Protein AF-A0A833WP37-F1 (afdb_monomer_lite)

pLDDT: mean 79.56, std 13.09, range [40.47, 90.88]

InterPro domains:
  IPR040691 PexRD2, WYL domain [PF18488] (1-55)

Sequence (66 aa):
MKELLSAGYSVDDFAKKLDIADDLVGAQTSSGALQKFMHTDKYLQYATYLIFVSKANRKKRHTNIK

Foldseek 3Di:
DVVCVVVVPDLLNLCVVLVCNVLVVVCVVDVVSVVVVCPDPSVVVSVVVVVVNVVVVVVVVVVPPD

Radius of gyration: 13.96 Å; chains: 1; bounding box: 30×16×43 Å

Secondary structure (DSSP, 8-state):
-HHHHHTT--HHHHHHHTT-HHHHHHHHH-HHHHHHHHTSHHHHHHHHHHHHHHHHHHHHHHS---

Structure (mmCIF, N/CA/C/O backbone):
data_AF-A0A833WP37-F1
#
_entry.id   AF-A0A833WP37-F1
#
loop_
_atom_site.group_PDB
_atom_site.id
_atom_site.type_symbol
_atom_site.label_atom_id
_atom_site.label_alt_id
_atom_site.label_comp_id
_atom_site.label_asym_id
_atom_site.label_entity_id
_atom_site.label_seq_id
_atom_site.pdbx_PDB_ins_code
_atom_site.Cartn_x
_atom_site.Cartn_y
_atom_site.Cartn_z
_atom_site.occupancy
_atom_site.B_iso_or_equiv
_atom_site.auth_seq_id
_atom_site.auth_comp_id
_atom_site.auth_asym_id
_atom_site.auth_atom_id
_atom_site.pdbx_PDB_model_num
ATOM 1 N N . MET A 1 1 ? -9.351 5.445 6.712 1.00 61.47 1 MET A N 1
ATOM 2 C CA . MET A 1 1 ? -8.335 4.483 7.225 1.00 61.47 1 MET A CA 1
ATOM 3 C C . MET A 1 1 ? -8.800 3.687 8.445 1.00 61.47 1 MET A C 1
ATOM 5 O O . MET A 1 1 ? -8.623 2.477 8.431 1.00 61.47 1 MET A O 1
ATOM 9 N N . LYS A 1 2 ? -9.414 4.304 9.473 1.00 62.31 2 LYS A N 1
ATOM 10 C CA . LYS A 1 2 ? -9.983 3.565 10.625 1.00 62.31 2 LYS A CA 1
ATOM 11 C C . LYS A 1 2 ? -11.011 2.500 10.221 1.00 62.31 2 LYS A C 1
ATOM 13 O O . LYS A 1 2 ? -10.958 1.398 10.750 1.00 62.31 2 LYS A O 1
ATOM 18 N N . GLU A 1 3 ? -11.885 2.811 9.268 1.00 67.81 3 GLU A N 1
ATOM 19 C CA . GLU A 1 3 ? -12.914 1.878 8.785 1.00 67.81 3 GLU A CA 1
ATOM 20 C C . GLU A 1 3 ? -12.330 0.679 8.032 1.00 67.81 3 GLU A C 1
ATOM 22 O O . GLU A 1 3 ? -12.801 -0.431 8.224 1.00 67.81 3 GLU A O 1
ATOM 27 N N . LEU A 1 4 ? -11.249 0.865 7.265 1.00 65.75 4 LEU A N 1
ATOM 28 C CA . LEU A 1 4 ? -10.558 -0.230 6.569 1.00 65.75 4 LEU A CA 1
ATOM 29 C C . LEU A 1 4 ? -9.965 -1.234 7.567 1.00 65.75 4 LEU A C 1
ATOM 31 O O . LEU A 1 4 ? -10.224 -2.430 7.478 1.00 65.75 4 LEU A O 1
ATOM 35 N N . LEU A 1 5 ? -9.243 -0.741 8.576 1.00 65.81 5 LEU A N 1
ATOM 36 C CA . LEU A 1 5 ? -8.698 -1.600 9.626 1.00 65.81 5 LEU A CA 1
ATOM 37 C C . LEU A 1 5 ? -9.809 -2.281 10.442 1.00 65.81 5 LEU A C 1
ATOM 39 O O . LEU A 1 5 ? -9.667 -3.439 10.823 1.00 65.81 5 LEU A O 1
ATOM 43 N N . SER A 1 6 ? -10.916 -1.578 10.705 1.00 60.75 6 SER A N 1
ATOM 44 C CA . SER A 1 6 ? -12.069 -2.151 11.410 1.00 60.75 6 SER A CA 1
ATOM 45 C C . SER A 1 6 ? -12.818 -3.192 10.572 1.00 60.75 6 SER A C 1
ATOM 47 O O . SER A 1 6 ? -13.393 -4.112 11.143 1.00 60.75 6 SER A O 1
ATOM 49 N N . ALA A 1 7 ? -12.781 -3.071 9.243 1.00 65.00 7 ALA A N 1
ATOM 50 C CA . ALA A 1 7 ? -13.303 -4.047 8.290 1.00 65.00 7 ALA A CA 1
ATOM 51 C C . ALA A 1 7 ? -12.354 -5.242 8.069 1.00 65.00 7 ALA A C 1
ATOM 53 O O . ALA A 1 7 ? -12.658 -6.121 7.270 1.00 65.00 7 ALA A O 1
ATOM 54 N N . GLY A 1 8 ? -11.203 -5.283 8.755 1.00 66.88 8 GLY A N 1
ATOM 55 C CA . GLY A 1 8 ? -10.237 -6.376 8.644 1.00 66.88 8 GLY A CA 1
ATOM 56 C C . GLY A 1 8 ? -9.367 -6.331 7.386 1.00 66.88 8 GLY A C 1
ATOM 57 O O . GLY A 1 8 ? -8.726 -7.330 7.076 1.00 66.88 8 GLY A O 1
ATOM 58 N N . TYR A 1 9 ? -9.307 -5.199 6.672 1.00 74.06 9 TYR A N 1
ATOM 59 C CA . TYR A 1 9 ? -8.447 -5.074 5.493 1.00 74.06 9 TYR A CA 1
ATOM 60 C C . TYR A 1 9 ? -6.972 -5.215 5.875 1.00 74.06 9 TYR A C 1
ATOM 62 O O . TYR A 1 9 ? -6.411 -4.361 6.575 1.00 74.06 9 TYR A O 1
ATOM 70 N N . SER A 1 10 ? -6.334 -6.262 5.358 1.00 81.06 10 SER A N 1
ATOM 71 C CA . SER A 1 10 ? -4.891 -6.444 5.467 1.00 81.06 10 SER A CA 1
ATOM 72 C C . SER A 1 10 ? -4.151 -5.445 4.579 1.00 81.06 10 SER A C 1
ATOM 74 O O . SER A 1 10 ? -4.722 -4.807 3.691 1.00 81.06 10 SER A O 1
ATOM 76 N N . VAL A 1 11 ? -2.854 -5.287 4.835 1.00 84.56 11 VAL A N 1
ATOM 77 C CA . VAL A 1 11 ? -1.988 -4.419 4.030 1.00 84.56 11 VAL A CA 1
ATOM 78 C C . VAL A 1 11 ? -1.974 -4.890 2.564 1.00 84.56 11 VAL A C 1
ATOM 80 O O . VAL A 1 11 ? -2.128 -4.066 1.667 1.00 84.56 11 VAL A O 1
ATOM 83 N N . ASP A 1 12 ? -1.933 -6.204 2.325 1.00 84.88 12 ASP A N 1
ATOM 84 C CA . ASP A 1 12 ? -2.046 -6.816 0.994 1.00 84.88 12 ASP A CA 1
ATOM 85 C C . ASP A 1 12 ? -3.364 -6.505 0.271 1.00 84.88 12 ASP A C 1
ATOM 87 O O . ASP A 1 12 ? -3.357 -6.164 -0.912 1.00 84.88 12 ASP A O 1
ATOM 91 N N . ASP A 1 13 ? -4.506 -6.566 0.961 1.00 87.56 13 ASP A N 1
ATOM 92 C CA . ASP A 1 13 ? -5.799 -6.210 0.359 1.00 87.56 13 ASP A CA 1
ATOM 93 C C . ASP A 1 13 ? -5.847 -4.736 -0.044 1.00 87.56 13 ASP A C 1
ATOM 95 O O . ASP A 1 13 ? -6.456 -4.372 -1.053 1.00 87.56 13 ASP A O 1
ATOM 99 N N . PHE A 1 14 ? -5.178 -3.871 0.720 1.00 88.31 14 PHE A N 1
ATOM 100 C CA . PHE A 1 14 ? -5.059 -2.462 0.374 1.00 88.31 14 PHE A CA 1
ATOM 101 C C . PHE A 1 14 ? -4.138 -2.240 -0.835 1.00 88.31 14 PHE A C 1
ATOM 103 O O . PHE A 1 14 ? -4.474 -1.435 -1.701 1.00 88.31 14 PHE A O 1
ATOM 110 N N . ALA A 1 15 ? -3.040 -2.997 -0.959 1.00 89.19 15 ALA A N 1
ATOM 111 C CA . ALA A 1 15 ? -2.197 -2.985 -2.160 1.00 89.19 15 ALA A CA 1
ATOM 112 C C . ALA A 1 15 ? -2.967 -3.435 -3.413 1.00 89.19 15 ALA A C 1
ATOM 114 O O . ALA A 1 15 ? -2.853 -2.810 -4.466 1.00 89.19 15 ALA A O 1
ATOM 115 N N . LYS A 1 16 ? -3.804 -4.475 -3.295 1.00 90.00 16 LYS A N 1
ATOM 116 C CA . LYS A 1 16 ? -4.690 -4.922 -4.383 1.00 90.00 16 LYS A CA 1
ATOM 117 C C . LYS A 1 16 ? -5.733 -3.864 -4.741 1.00 90.00 16 LYS A C 1
ATOM 119 O O . LYS A 1 16 ? -5.954 -3.599 -5.912 1.00 90.00 16 LYS A O 1
ATOM 124 N N . LYS A 1 17 ? -6.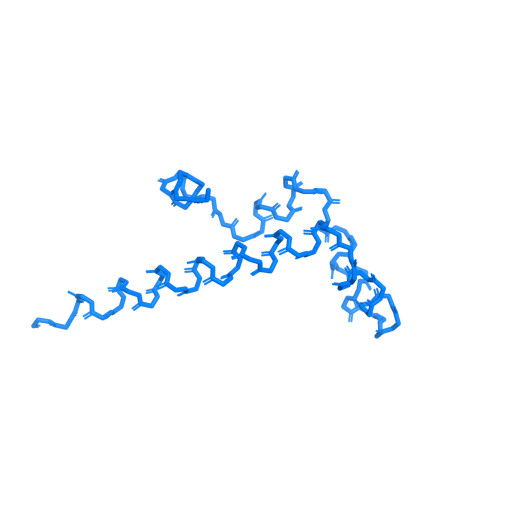338 -3.208 -3.744 1.00 87.81 17 LYS A N 1
ATOM 125 C CA . LYS A 1 17 ? -7.325 -2.133 -3.956 1.00 87.81 17 LYS A CA 1
ATOM 126 C C . LYS A 1 17 ? -6.732 -0.917 -4.676 1.00 87.81 17 LYS A C 1
ATOM 128 O O . LYS A 1 17 ? -7.432 -0.267 -5.444 1.00 87.81 17 LYS A O 1
ATOM 133 N N . LEU A 1 18 ? -5.471 -0.597 -4.393 1.00 88.25 18 LEU A N 1
ATOM 134 C CA . LEU A 1 18 ? -4.737 0.485 -5.051 1.00 88.25 18 LEU A CA 1
ATOM 135 C C . LEU A 1 18 ? -4.182 0.088 -6.425 1.00 88.25 18 LEU A C 1
ATOM 137 O O . LEU A 1 18 ? -3.635 0.948 -7.121 1.00 88.25 18 LEU A O 1
ATOM 141 N N . ASP A 1 19 ? -4.336 -1.181 -6.812 1.00 90.75 19 ASP A N 1
ATOM 142 C CA . ASP A 1 19 ? -3.790 -1.733 -8.046 1.00 90.75 19 ASP A CA 1
ATOM 143 C C . ASP A 1 19 ? -2.281 -1.457 -8.139 1.00 90.75 19 ASP A C 1
ATOM 145 O O . ASP A 1 19 ? -1.792 -0.825 -9.070 1.00 90.75 19 ASP A O 1
ATOM 149 N N . ILE A 1 20 ? -1.567 -1.805 -7.062 1.00 90.19 20 ILE A N 1
ATOM 150 C CA . ILE A 1 20 ? -0.104 -1.678 -6.956 1.00 90.19 20 ILE A CA 1
ATOM 151 C C . ILE A 1 20 ? 0.572 -2.986 -6.560 1.00 90.19 20 ILE A C 1
ATOM 153 O O . ILE A 1 20 ? 1.774 -3.002 -6.330 1.00 90.19 20 ILE A O 1
ATOM 157 N N . ALA A 1 21 ? -0.184 -4.073 -6.396 1.00 88.75 21 ALA A N 1
ATOM 158 C CA . ALA A 1 21 ? 0.372 -5.341 -5.933 1.00 88.75 21 ALA A CA 1
ATOM 159 C C . ALA A 1 21 ? 1.466 -5.852 -6.886 1.00 88.75 21 ALA A C 1
ATOM 161 O O . ALA A 1 21 ? 2.531 -6.260 -6.428 1.00 88.75 21 ALA A O 1
ATOM 162 N N . ASP A 1 22 ? 1.225 -5.756 -8.195 1.00 87.06 22 ASP A N 1
ATOM 163 C CA . ASP A 1 22 ? 2.176 -6.173 -9.228 1.00 87.06 22 ASP A CA 1
ATOM 164 C C . ASP A 1 22 ? 3.396 -5.239 -9.284 1.00 87.06 22 ASP A C 1
ATOM 166 O O . ASP A 1 22 ? 4.535 -5.698 -9.199 1.00 87.06 22 ASP A O 1
ATOM 170 N N . ASP A 1 23 ? 3.169 -3.917 -9.269 1.00 85.88 23 ASP A N 1
ATOM 171 C CA . ASP A 1 23 ? 4.234 -2.908 -9.190 1.00 85.88 23 ASP A CA 1
ATOM 172 C C . ASP A 1 23 ? 5.130 -3.102 -7.962 1.00 85.88 23 ASP A C 1
ATOM 174 O O . ASP A 1 23 ? 6.342 -2.917 -8.032 1.00 85.88 23 ASP A O 1
ATOM 178 N N . LEU A 1 24 ? 4.550 -3.497 -6.827 1.00 85.19 24 LEU A N 1
ATOM 179 C CA . LEU A 1 24 ? 5.263 -3.696 -5.570 1.00 85.19 24 LEU A CA 1
ATOM 180 C C . LEU A 1 24 ? 6.116 -4.974 -5.592 1.00 85.19 24 LEU A C 1
ATOM 182 O O . LEU A 1 24 ? 7.195 -5.002 -4.996 1.00 85.19 24 LEU A O 1
ATOM 186 N N . VAL A 1 25 ? 5.677 -6.018 -6.300 1.00 88.19 25 VAL A N 1
ATOM 187 C CA . VAL A 1 25 ? 6.489 -7.218 -6.570 1.00 88.19 25 VAL A CA 1
ATOM 188 C C . VAL A 1 25 ? 7.603 -6.891 -7.564 1.00 88.19 25 VAL A C 1
ATOM 190 O O . VAL A 1 25 ? 8.765 -7.200 -7.303 1.00 88.19 25 VAL A O 1
ATOM 193 N N . GLY A 1 26 ? 7.285 -6.187 -8.652 1.00 86.00 26 GLY A N 1
ATOM 194 C CA . GLY A 1 26 ? 8.266 -5.730 -9.636 1.00 86.00 26 GLY A CA 1
ATOM 195 C C . GLY A 1 26 ? 9.341 -4.840 -9.007 1.00 86.00 26 GLY A C 1
ATOM 196 O O . GLY A 1 26 ? 10.538 -5.056 -9.208 1.00 86.00 26 GLY A O 1
ATOM 197 N N . ALA A 1 27 ? 8.936 -3.901 -8.152 1.00 86.38 27 ALA A N 1
ATOM 198 C CA . ALA A 1 27 ? 9.823 -3.012 -7.412 1.00 86.38 27 ALA A CA 1
ATOM 199 C C . ALA A 1 27 ? 10.810 -3.763 -6.503 1.00 86.38 27 ALA A C 1
ATOM 201 O O . ALA A 1 27 ? 11.964 -3.355 -6.398 1.00 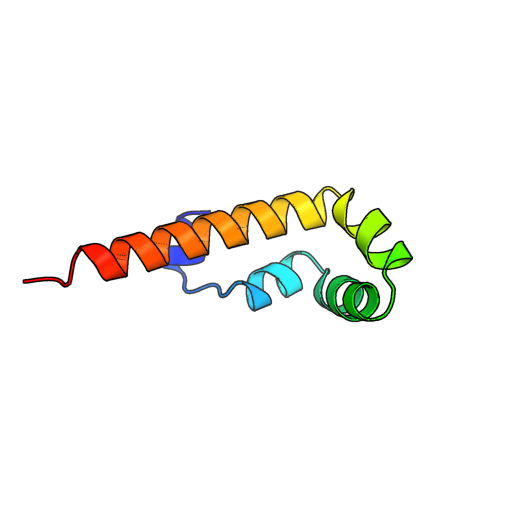86.38 27 ALA A O 1
ATOM 202 N N . GLN A 1 28 ? 10.413 -4.883 -5.889 1.00 81.56 28 GLN A N 1
ATOM 203 C CA . GLN A 1 28 ? 11.322 -5.685 -5.054 1.00 81.56 28 GLN A CA 1
ATOM 204 C C . GLN A 1 28 ? 12.477 -6.302 -5.846 1.00 81.56 28 GLN A C 1
ATOM 206 O O . GLN A 1 28 ? 13.544 -6.549 -5.288 1.00 81.56 28 GLN A O 1
ATOM 211 N N . THR A 1 29 ? 12.284 -6.529 -7.145 1.00 87.31 29 THR A N 1
ATOM 212 C CA . THR A 1 29 ? 13.303 -7.137 -8.009 1.00 87.31 29 THR A CA 1
ATOM 213 C C . THR A 1 29 ? 14.275 -6.121 -8.611 1.00 87.31 29 THR A C 1
ATOM 215 O O . THR A 1 29 ? 15.314 -6.511 -9.140 1.00 87.31 29 THR A O 1
ATOM 218 N N . SER A 1 30 ? 13.980 -4.816 -8.525 1.00 85.81 30 SER A N 1
ATOM 219 C CA . SER A 1 30 ? 14.825 -3.772 -9.106 1.00 85.81 30 SER A CA 1
ATOM 220 C C . SER A 1 30 ? 14.838 -2.493 -8.271 1.00 85.81 30 SER A C 1
ATOM 222 O O . SER A 1 30 ? 13.852 -1.760 -8.193 1.00 85.81 30 SER A O 1
ATOM 224 N N . SER A 1 31 ? 16.007 -2.156 -7.721 1.00 82.31 31 SER A N 1
ATOM 225 C CA . SER A 1 31 ? 16.208 -0.967 -6.879 1.00 82.31 31 SER A CA 1
ATOM 226 C C . SER A 1 31 ? 15.812 0.347 -7.567 1.00 82.31 31 SER A C 1
ATOM 228 O O . SER A 1 31 ? 15.346 1.278 -6.910 1.00 82.31 31 SER A O 1
ATOM 230 N N . GLY A 1 32 ? 15.966 0.430 -8.895 1.00 87.44 32 GLY A N 1
ATOM 231 C CA . GLY A 1 32 ? 15.554 1.599 -9.679 1.00 87.44 32 GLY A CA 1
ATOM 232 C C . GLY A 1 32 ? 14.037 1.697 -9.864 1.00 87.44 32 GLY A C 1
ATOM 233 O O . GLY A 1 32 ? 13.482 2.796 -9.822 1.00 87.44 32 GLY A O 1
ATOM 234 N N . ALA A 1 33 ? 13.356 0.559 -10.028 1.00 85.00 33 ALA A N 1
ATOM 235 C CA . ALA A 1 33 ? 11.896 0.509 -10.077 1.00 85.00 33 ALA A CA 1
ATOM 236 C C . ALA A 1 33 ?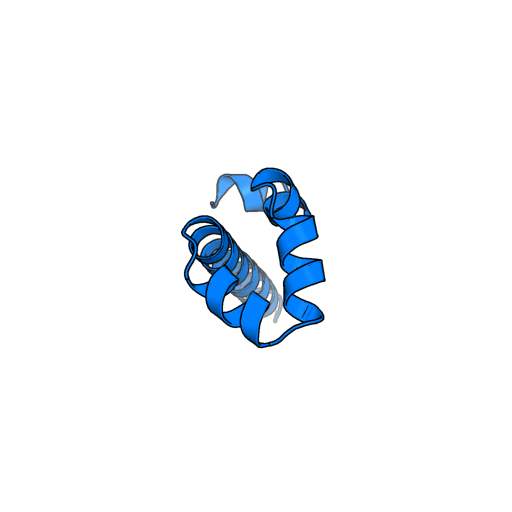 11.296 0.854 -8.709 1.00 85.00 33 ALA A C 1
ATOM 238 O O . ALA A 1 33 ? 10.356 1.643 -8.643 1.00 85.00 33 ALA A O 1
ATOM 239 N N . LEU A 1 34 ? 11.906 0.368 -7.622 1.00 86.56 34 LEU A N 1
ATOM 240 C CA . LEU A 1 34 ? 11.505 0.715 -6.262 1.00 86.56 34 LEU A CA 1
ATOM 241 C C . LEU A 1 34 ? 11.587 2.216 -5.997 1.00 86.56 34 LEU A C 1
ATOM 243 O O . LEU A 1 34 ? 10.610 2.787 -5.525 1.00 86.56 34 LEU A O 1
ATOM 247 N N . GLN A 1 35 ? 12.699 2.873 -6.338 1.00 88.19 35 GLN A N 1
ATOM 248 C CA . GLN A 1 35 ? 12.813 4.324 -6.150 1.00 88.19 35 GLN A CA 1
ATOM 249 C C . GLN A 1 35 ? 11.697 5.077 -6.874 1.00 88.19 35 GLN A C 1
ATOM 251 O O . GLN A 1 35 ? 11.013 5.890 -6.260 1.00 88.19 35 GLN A O 1
ATOM 256 N N . LYS A 1 36 ? 11.453 4.771 -8.154 1.00 87.31 36 LYS A N 1
ATOM 257 C CA . LYS A 1 36 ? 10.378 5.417 -8.924 1.00 87.31 36 LYS A CA 1
ATOM 258 C C . LYS A 1 36 ? 9.004 5.157 -8.312 1.00 87.31 36 LYS A C 1
ATOM 260 O O . LYS A 1 36 ? 8.206 6.080 -8.184 1.00 87.31 36 LYS A O 1
ATOM 265 N N . PHE A 1 37 ? 8.753 3.921 -7.895 1.00 87.62 37 PHE A N 1
ATOM 266 C CA . PHE A 1 37 ? 7.501 3.518 -7.273 1.00 87.62 37 PHE A CA 1
ATOM 267 C C . PHE A 1 37 ? 7.261 4.238 -5.940 1.00 87.62 37 PHE A C 1
ATOM 269 O O . PHE A 1 37 ? 6.149 4.705 -5.690 1.00 87.62 37 PHE A O 1
ATOM 276 N N . MET A 1 38 ? 8.309 4.435 -5.132 1.00 86.94 38 MET A N 1
ATOM 277 C CA . MET A 1 38 ? 8.235 5.158 -3.859 1.00 86.94 38 MET A CA 1
ATOM 278 C C . MET A 1 38 ? 7.816 6.628 -4.002 1.00 86.94 38 MET A C 1
ATOM 280 O O . MET A 1 38 ? 7.303 7.207 -3.045 1.00 86.94 38 MET A O 1
ATOM 284 N N . HIS A 1 39 ? 8.003 7.225 -5.182 1.00 88.94 39 HIS A N 1
ATOM 285 C CA . HIS A 1 39 ? 7.594 8.599 -5.478 1.00 88.94 39 HIS A CA 1
ATOM 286 C C . HIS A 1 39 ? 6.149 8.727 -5.983 1.00 88.94 39 HIS A C 1
ATOM 288 O O . HIS A 1 39 ? 5.694 9.839 -6.236 1.00 88.94 39 HIS A O 1
ATOM 294 N N . THR A 1 40 ? 5.414 7.623 -6.132 1.00 89.00 40 THR A N 1
ATOM 295 C CA . THR A 1 40 ? 4.019 7.662 -6.592 1.00 89.00 40 THR A CA 1
ATOM 296 C C . THR A 1 40 ? 3.044 7.962 -5.450 1.00 89.00 40 THR A C 1
ATOM 298 O O . THR A 1 40 ? 3.217 7.495 -4.320 1.00 89.00 40 THR A O 1
ATOM 301 N N . ASP A 1 41 ? 1.949 8.667 -5.753 1.00 90.81 41 ASP A N 1
ATOM 302 C CA . ASP A 1 41 ? 0.855 8.900 -4.798 1.00 90.81 41 ASP A CA 1
ATOM 303 C C . ASP A 1 41 ? 0.272 7.596 -4.239 1.00 90.81 41 ASP A C 1
ATOM 305 O O . ASP A 1 41 ? -0.062 7.507 -3.054 1.00 90.81 41 ASP A O 1
ATOM 309 N N . LYS 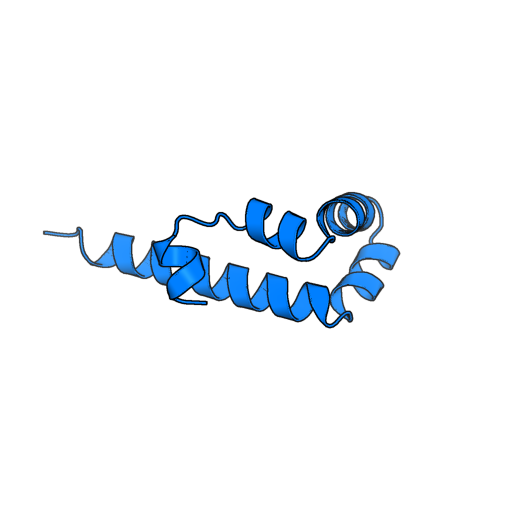A 1 42 ? 0.186 6.551 -5.073 1.00 89.06 42 LYS A N 1
ATOM 310 C CA . LYS A 1 42 ? -0.327 5.242 -4.657 1.00 89.06 42 LYS A CA 1
ATOM 311 C C . LYS A 1 42 ? 0.559 4.606 -3.581 1.00 89.06 42 LYS A C 1
ATOM 313 O O . LYS A 1 42 ? 0.041 4.115 -2.576 1.00 89.06 42 LYS A O 1
ATOM 318 N N . TYR A 1 43 ? 1.885 4.660 -3.743 1.00 89.88 43 TYR A N 1
ATOM 319 C CA . TYR A 1 43 ? 2.806 4.172 -2.717 1.00 89.88 43 TYR A CA 1
ATOM 320 C C . TYR A 1 43 ? 2.704 4.990 -1.429 1.00 89.88 43 TYR A C 1
ATOM 322 O O . TYR A 1 43 ? 2.687 4.413 -0.344 1.00 89.88 43 TYR A O 1
ATOM 330 N N . LEU A 1 44 ? 2.571 6.317 -1.518 1.00 90.88 44 LEU A N 1
ATOM 331 C CA . LEU A 1 44 ? 2.405 7.164 -0.335 1.00 90.88 44 LEU A CA 1
ATOM 332 C C . LEU A 1 44 ? 1.143 6.794 0.462 1.00 90.88 44 LEU A C 1
ATOM 334 O O . LEU A 1 44 ? 1.188 6.691 1.693 1.00 90.88 44 LEU A O 1
ATOM 338 N N . GLN A 1 45 ? 0.027 6.528 -0.224 1.00 90.06 45 GLN A N 1
ATOM 339 C CA . GLN A 1 45 ? -1.200 6.036 0.410 1.00 90.06 45 GLN A CA 1
ATOM 340 C C . GLN A 1 45 ? -0.989 4.669 1.070 1.00 90.06 45 GLN A C 1
ATOM 342 O O . GLN A 1 45 ? -1.383 4.476 2.225 1.00 90.06 45 GLN A O 1
ATOM 347 N N . TYR A 1 46 ? -0.328 3.741 0.373 1.00 90.25 46 TYR A N 1
ATOM 348 C CA . TYR A 1 46 ? 0.003 2.414 0.889 1.00 90.25 46 TYR A CA 1
ATOM 349 C C . TYR A 1 46 ? 0.911 2.470 2.124 1.00 90.25 46 TYR A C 1
ATOM 351 O O . TYR A 1 46 ? 0.581 1.887 3.157 1.00 90.25 46 TYR A O 1
ATOM 359 N N . ALA A 1 47 ? 2.003 3.233 2.069 1.00 89.81 47 ALA A N 1
ATOM 360 C CA . ALA A 1 47 ? 2.934 3.425 3.177 1.00 89.81 47 ALA A CA 1
ATOM 361 C C . ALA A 1 47 ? 2.237 4.053 4.393 1.00 89.81 47 ALA A C 1
ATOM 363 O O . ALA A 1 47 ? 2.432 3.614 5.529 1.00 89.81 47 ALA A O 1
ATOM 364 N N . THR A 1 48 ? 1.360 5.032 4.162 1.00 90.44 48 THR A N 1
ATOM 365 C CA . THR A 1 48 ? 0.563 5.647 5.231 1.00 90.44 48 THR A CA 1
ATOM 366 C C . THR A 1 48 ? -0.367 4.625 5.889 1.00 90.44 48 THR A C 1
ATOM 368 O O . THR A 1 48 ? -0.450 4.568 7.120 1.00 90.44 48 THR A O 1
ATOM 371 N N . TYR A 1 49 ? -1.028 3.777 5.094 1.00 88.12 49 TYR A N 1
ATOM 372 C CA . TYR A 1 49 ? -1.875 2.706 5.616 1.00 88.12 49 TYR A CA 1
ATOM 373 C C . TYR A 1 49 ? -1.066 1.657 6.389 1.00 88.12 49 TYR A C 1
ATOM 375 O O . TYR A 1 49 ? -1.456 1.271 7.489 1.00 88.12 49 TYR A O 1
ATOM 383 N N . LEU A 1 50 ? 0.105 1.266 5.887 1.00 87.56 50 LEU A N 1
ATOM 384 C CA . LEU A 1 50 ? 1.014 0.329 6.548 1.00 87.56 50 LEU A CA 1
ATOM 385 C C . LEU A 1 50 ? 1.465 0.857 7.920 1.00 87.56 50 LEU A C 1
ATOM 387 O O . LEU A 1 50 ? 1.395 0.138 8.921 1.00 87.56 50 LEU A O 1
ATOM 391 N N . ILE A 1 51 ? 1.844 2.137 8.006 1.00 88.62 51 ILE A N 1
ATOM 392 C CA . ILE A 1 51 ? 2.181 2.799 9.277 1.00 88.62 51 ILE A CA 1
ATOM 393 C C . ILE A 1 51 ? 0.971 2.814 10.218 1.00 88.62 51 ILE A C 1
ATOM 395 O O . ILE A 1 51 ? 1.116 2.562 11.418 1.00 88.62 51 ILE A O 1
ATOM 399 N N . PHE A 1 52 ? -0.224 3.098 9.699 1.00 86.50 52 PHE A N 1
ATOM 400 C CA . PHE A 1 52 ? -1.457 3.108 10.482 1.00 86.50 52 PHE A CA 1
ATOM 401 C C . PHE A 1 52 ? -1.778 1.725 11.073 1.00 86.50 52 PHE A C 1
ATOM 403 O O . PHE A 1 52 ? -2.009 1.616 12.280 1.00 86.50 52 PHE A O 1
ATOM 410 N N . VAL A 1 53 ? -1.719 0.668 10.256 1.00 84.75 53 VAL A N 1
ATOM 411 C CA . VAL A 1 53 ? -1.930 -0.728 10.675 1.00 84.75 53 VAL A CA 1
ATOM 412 C C . VAL A 1 53 ? -0.875 -1.146 11.704 1.00 84.75 53 VAL A C 1
ATOM 414 O O . VAL A 1 53 ? -1.217 -1.682 12.758 1.00 84.75 53 VAL A O 1
ATOM 417 N N . SER A 1 54 ? 0.401 -0.827 11.463 1.00 84.75 54 SER A N 1
ATOM 418 C CA . SER A 1 54 ? 1.504 -1.107 12.392 1.00 84.75 54 SER A CA 1
ATOM 419 C C . SER A 1 54 ? 1.299 -0.433 13.755 1.00 84.75 54 SER A C 1
ATOM 421 O O . SER A 1 54 ? 1.389 -1.081 14.803 1.00 84.75 54 SER A O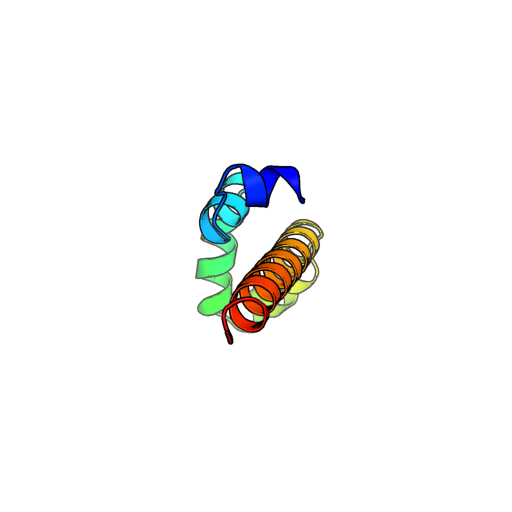 1
ATOM 423 N N . LYS A 1 55 ? 0.916 0.853 13.769 1.00 83.25 55 LYS A N 1
ATOM 424 C CA . LYS A 1 55 ? 0.589 1.586 15.004 1.00 83.25 55 LYS A CA 1
ATOM 425 C C . LYS A 1 55 ? -0.610 0.981 15.734 1.00 83.25 55 LYS A C 1
ATOM 427 O O . LYS A 1 55 ? -0.579 0.865 16.961 1.00 83.25 55 LYS A O 1
ATOM 432 N N . ALA A 1 56 ? -1.651 0.576 15.012 1.00 79.31 56 ALA A N 1
ATOM 433 C CA . ALA A 1 56 ? -2.833 -0.026 15.614 1.00 79.31 56 ALA A CA 1
ATOM 434 C C . ALA A 1 56 ? -2.547 -1.410 16.224 1.00 79.31 56 ALA A C 1
ATOM 436 O O . ALA A 1 56 ? -2.972 -1.682 17.350 1.00 79.31 56 ALA A O 1
ATOM 437 N N . ASN A 1 57 ? -1.756 -2.244 15.542 1.00 73.31 57 ASN A N 1
ATOM 438 C CA . ASN A 1 57 ? -1.299 -3.533 16.064 1.00 73.31 57 ASN A CA 1
ATOM 439 C C . ASN A 1 57 ? -0.399 -3.363 17.297 1.00 73.31 57 ASN A C 1
ATOM 441 O O . ASN A 1 57 ? -0.568 -4.066 18.295 1.00 73.31 57 ASN A O 1
ATOM 445 N N . ARG A 1 58 ? 0.501 -2.370 17.292 1.00 70.06 58 ARG A N 1
ATOM 446 C CA . ARG A 1 58 ? 1.338 -2.045 18.459 1.00 70.06 58 ARG A CA 1
ATOM 447 C C . ARG A 1 58 ? 0.504 -1.591 19.659 1.00 70.06 58 ARG A C 1
ATOM 449 O O . ARG A 1 58 ? 0.801 -1.984 20.785 1.00 70.06 58 ARG A O 1
ATOM 456 N N . LYS A 1 59 ? -0.565 -0.819 19.430 1.00 61.12 59 LYS A N 1
ATOM 457 C CA . LYS A 1 59 ? -1.491 -0.386 20.487 1.00 61.12 59 LYS A CA 1
ATOM 458 C C . LYS A 1 59 ? -2.259 -1.563 21.099 1.00 61.12 59 LYS A C 1
ATOM 460 O O . LYS A 1 59 ? -2.358 -1.619 22.323 1.00 61.12 59 LYS A O 1
ATOM 465 N N . LYS A 1 60 ? -2.723 -2.524 20.284 1.00 57.88 60 LYS A N 1
ATOM 466 C CA . LYS A 1 60 ? -3.326 -3.782 20.774 1.00 57.88 60 LYS A CA 1
ATOM 467 C C . LYS A 1 60 ? -2.353 -4.588 21.641 1.00 57.88 60 LYS A C 1
ATOM 469 O O . LYS A 1 60 ? -2.749 -5.104 22.679 1.00 57.88 60 LYS A O 1
ATOM 474 N N . ARG A 1 61 ? -1.070 -4.652 21.264 1.00 58.47 61 ARG A N 1
ATOM 475 C CA . ARG A 1 61 ? -0.054 -5.384 22.043 1.00 58.47 61 ARG A CA 1
ATOM 476 C C . ARG A 1 61 ? 0.232 -4.753 23.410 1.00 58.47 61 ARG A C 1
ATOM 478 O O . ARG A 1 61 ? 0.567 -5.466 24.343 1.00 58.47 61 ARG A O 1
ATOM 485 N N . HIS A 1 62 ? 0.080 -3.436 23.543 1.00 54.19 62 HIS A N 1
ATOM 486 C CA . HIS A 1 62 ? 0.358 -2.718 24.794 1.00 54.19 62 HIS A CA 1
ATOM 487 C C . HIS A 1 62 ? -0.821 -2.695 25.783 1.00 54.19 62 HIS A C 1
ATOM 489 O O . HIS A 1 62 ? -0.641 -2.321 26.935 1.00 54.19 62 HIS A O 1
ATOM 495 N N . THR A 1 63 ? -2.028 -3.065 25.342 1.00 52.47 63 THR A N 1
ATOM 496 C CA . THR A 1 63 ? -3.239 -3.106 26.187 1.00 52.47 63 THR A CA 1
ATOM 497 C C . THR A 1 63 ? -3.524 -4.489 26.774 1.00 52.47 63 THR A C 1
ATOM 499 O O . THR A 1 63 ? -4.444 -4.621 27.573 1.00 52.47 63 THR A O 1
ATOM 502 N N . ASN A 1 64 ? -2.731 -5.501 26.412 1.00 47.56 64 ASN A N 1
ATOM 503 C CA . ASN A 1 64 ? -2.888 -6.885 26.868 1.00 47.56 64 ASN A CA 1
ATOM 504 C C . ASN A 1 64 ? -1.757 -7.325 27.8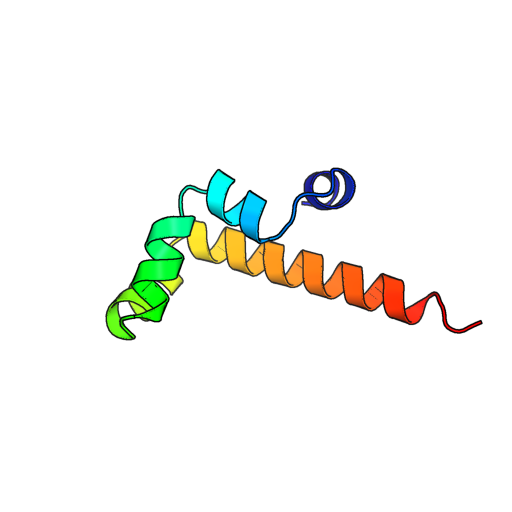17 1.00 47.56 64 ASN A C 1
ATOM 506 O O . ASN A 1 64 ? -1.383 -8.492 27.856 1.00 47.56 64 ASN A O 1
ATOM 510 N N . ILE A 1 65 ? -1.177 -6.362 28.535 1.00 47.56 65 ILE A N 1
ATOM 511 C CA . ILE A 1 65 ? -0.303 -6.607 29.681 1.00 47.56 65 ILE A CA 1
ATOM 512 C C . ILE A 1 65 ? -1.180 -6.305 30.897 1.00 47.56 65 ILE A C 1
ATOM 514 O O . ILE A 1 65 ? -1.348 -5.142 31.267 1.00 47.56 65 ILE A O 1
ATOM 518 N N . LYS A 1 66 ? -1.846 -7.334 31.411 1.00 40.47 66 LYS A N 1
ATOM 519 C CA . LYS A 1 66 ? -2.622 -7.299 32.650 1.00 40.47 66 LYS A CA 1
ATOM 520 C C . LYS A 1 66 ? -2.102 -8.391 33.564 1.00 40.47 66 LYS A C 1
ATOM 522 O O . LYS A 1 66 ? -1.799 -9.476 33.022 1.00 40.47 66 LYS A O 1
#

Organism: Phytophthora infestans (NCBI:txid4787)